Protein AF-A0A2E0VFS9-F1 (afdb_monomer_lite)

pLDDT: mean 86.65, std 9.99, range [62.41, 96.81]

Radius of gyration: 13.1 Å; chains: 1; bounding box: 38×24×26 Å

Foldseek 3Di:
DQCVLVVDDLVRLCVLLVHDSVLSVVVVVDPDDDPPDDPSSVVSSVCSQVVVVQWDDDPPPDIGGRDDPVPDDD

Secondary structure (DSSP, 8-state):
-GGGGGT--HHHHHHHHT--HHHHHHHHHSSS--TT--HHHHHHHHHHHHTTSSEEEETTTEEEE---GGGS--

Sequence (74 aa):
MARGLLNWSIMELARNAGVGHSTIKRIEKVNGVLPEAQVSTLKAIHRAFTRTGVVRFEGTTGVLYIPPRSEVPE

Structure (mmCIF, N/CA/C/O backbone):
data_AF-A0A2E0VFS9-F1
#
_entry.id   AF-A0A2E0VFS9-F1
#
loop_
_atom_site.group_PDB
_atom_site.id
_atom_site.type_symbol
_atom_site.label_atom_id
_atom_site.label_alt_id
_atom_site.label_comp_id
_atom_site.label_asym_id
_atom_site.label_entity_id
_atom_site.label_seq_id
_atom_site.pdbx_PDB_ins_code
_atom_site.Cartn_x
_atom_site.Cartn_y
_atom_site.Cartn_z
_atom_site.occupancy
_atom_site.B_iso_or_equiv
_atom_site.auth_seq_id
_atom_site.auth_comp_id
_atom_site.auth_asym_id
_atom_site.auth_atom_id
_atom_site.pdbx_PDB_model_num
ATOM 1 N N . MET A 1 1 ? 4.375 7.445 1.869 1.00 81.88 1 MET A N 1
ATOM 2 C CA . MET A 1 1 ? 3.693 6.362 1.118 1.00 81.88 1 MET A CA 1
ATOM 3 C C . MET A 1 1 ? 2.301 6.122 1.700 1.00 81.88 1 MET A C 1
ATOM 5 O O . MET A 1 1 ? 2.122 6.325 2.895 1.00 81.88 1 MET A O 1
ATOM 9 N N . ALA A 1 2 ? 1.340 5.676 0.882 1.00 86.44 2 ALA A N 1
ATOM 10 C CA . ALA A 1 2 ? -0.080 5.515 1.232 1.00 86.44 2 ALA A CA 1
ATOM 11 C C . ALA A 1 2 ? -0.371 4.641 2.471 1.00 86.44 2 ALA A C 1
ATOM 13 O O . ALA A 1 2 ? -1.391 4.836 3.122 1.00 86.44 2 ALA A O 1
ATOM 14 N N . ARG A 1 3 ? 0.532 3.725 2.857 1.00 91.88 3 ARG A N 1
ATOM 15 C CA . ARG A 1 3 ? 0.355 2.866 4.046 1.00 91.88 3 ARG A CA 1
ATOM 16 C C . ARG A 1 3 ? 0.197 3.628 5.361 1.00 91.88 3 ARG A C 1
ATOM 18 O O . ARG A 1 3 ? -0.424 3.100 6.273 1.00 91.88 3 ARG A O 1
ATOM 25 N N . GLY A 1 4 ? 0.713 4.858 5.439 1.00 90.75 4 GLY A N 1
ATOM 26 C CA . GLY A 1 4 ? 0.534 5.717 6.611 1.00 90.75 4 GLY A CA 1
ATOM 27 C C . GLY A 1 4 ? -0.933 6.061 6.880 1.00 90.75 4 GLY A C 1
ATOM 28 O O . GLY A 1 4 ? -1.320 6.139 8.036 1.00 90.75 4 GLY A O 1
ATOM 29 N N . LEU A 1 5 ? -1.764 6.161 5.834 1.00 90.12 5 LEU A N 1
ATOM 30 C CA . LEU A 1 5 ? -3.204 6.425 5.965 1.00 90.12 5 LEU A CA 1
ATOM 31 C C . LEU A 1 5 ? -3.971 5.257 6.595 1.00 90.12 5 LEU A C 1
ATOM 33 O O . LEU A 1 5 ? -5.031 5.454 7.168 1.00 90.12 5 LEU A O 1
ATOM 37 N N . LEU A 1 6 ? -3.436 4.041 6.475 1.00 92.12 6 LEU A N 1
ATOM 38 C CA . LEU A 1 6 ? -4.035 2.814 7.007 1.00 92.12 6 LEU A CA 1
ATOM 39 C C . LEU A 1 6 ? -3.356 2.332 8.293 1.00 92.12 6 LEU A C 1
ATOM 41 O O . LEU A 1 6 ? -3.662 1.246 8.776 1.00 92.12 6 LEU A O 1
ATOM 45 N N . ASN A 1 7 ? -2.372 3.086 8.792 1.00 93.56 7 ASN A N 1
ATOM 46 C CA . ASN A 1 7 ? -1.457 2.660 9.848 1.00 93.56 7 ASN A CA 1
ATOM 47 C C . ASN A 1 7 ? -0.808 1.281 9.590 1.00 93.56 7 ASN A C 1
ATOM 49 O O . ASN A 1 7 ? -0.507 0.530 10.514 1.00 93.56 7 ASN A O 1
ATOM 53 N N . TRP A 1 8 ? -0.592 0.931 8.317 1.00 95.12 8 TRP A N 1
ATOM 54 C CA . TRP A 1 8 ? 0.014 -0.343 7.944 1.00 95.12 8 TRP A CA 1
ATOM 55 C C . TRP A 1 8 ? 1.539 -0.285 8.062 1.00 95.12 8 TRP A C 1
ATOM 57 O O . TRP A 1 8 ? 2.221 0.607 7.533 1.00 95.12 8 TRP A O 1
ATOM 67 N N . SER A 1 9 ? 2.094 -1.320 8.680 1.00 95.00 9 SER A N 1
ATOM 68 C CA . SER A 1 9 ? 3.504 -1.678 8.582 1.00 95.00 9 SER A CA 1
ATOM 69 C C . SER A 1 9 ? 3.869 -2.151 7.167 1.00 95.00 9 SER A C 1
ATOM 71 O O . SER A 1 9 ? 3.021 -2.512 6.345 1.00 95.00 9 SER A O 1
ATOM 73 N N . ILE A 1 10 ? 5.172 -2.196 6.871 1.00 94.12 10 ILE A N 1
ATOM 74 C CA . ILE A 1 10 ? 5.687 -2.743 5.603 1.00 94.12 10 ILE A CA 1
ATOM 75 C C . ILE A 1 10 ? 5.262 -4.211 5.437 1.00 94.12 10 ILE A C 1
ATOM 77 O O . ILE A 1 10 ? 4.905 -4.633 4.337 1.00 94.12 10 ILE A O 1
ATOM 81 N N . MET A 1 11 ? 5.267 -4.986 6.529 1.00 95.31 11 MET A N 1
ATOM 82 C CA . MET A 1 11 ? 4.839 -6.387 6.525 1.00 95.31 11 MET A CA 1
ATOM 83 C C . MET A 1 11 ? 3.348 -6.539 6.223 1.00 95.31 11 MET A C 1
ATOM 85 O O . MET A 1 11 ? 2.968 -7.421 5.455 1.00 95.31 11 MET A O 1
ATOM 89 N N . GLU A 1 12 ? 2.503 -5.676 6.785 1.00 96.50 12 GLU A N 1
ATOM 90 C CA . GLU A 1 12 ? 1.069 -5.687 6.491 1.00 96.50 12 GLU A CA 1
ATOM 91 C C . GLU A 1 12 ? 0.788 -5.353 5.035 1.00 96.50 12 GLU A C 1
ATOM 93 O O . GLU A 1 12 ? 0.011 -6.063 4.397 1.00 96.50 12 GLU A O 1
ATOM 98 N N . LEU A 1 13 ? 1.453 -4.340 4.478 1.00 95.81 13 LEU A N 1
ATOM 99 C CA . LEU A 1 13 ? 1.304 -4.025 3.063 1.00 95.81 13 LEU A CA 1
ATOM 100 C C . LEU A 1 13 ? 1.768 -5.188 2.176 1.00 95.81 13 LEU A C 1
ATOM 102 O O . LEU A 1 13 ? 1.052 -5.579 1.258 1.00 95.81 13 LEU A O 1
ATOM 106 N N . ALA A 1 14 ? 2.937 -5.765 2.466 1.00 95.75 14 ALA A N 1
ATOM 107 C CA . ALA A 1 14 ? 3.475 -6.919 1.748 1.00 95.75 14 ALA A CA 1
ATOM 108 C C . ALA A 1 14 ? 2.481 -8.092 1.724 1.00 95.75 14 ALA A C 1
ATOM 110 O O . ALA A 1 14 ? 2.176 -8.629 0.658 1.00 95.75 14 ALA A O 1
ATOM 111 N N . ARG A 1 15 ? 1.906 -8.430 2.884 1.00 96.81 15 ARG A N 1
ATOM 112 C CA . ARG A 1 15 ? 0.894 -9.483 3.027 1.00 96.81 15 ARG A CA 1
ATOM 113 C C . ARG A 1 15 ? -0.390 -9.167 2.257 1.00 96.81 15 ARG A C 1
ATOM 115 O O . ARG A 1 15 ? -0.871 -10.019 1.521 1.00 96.81 15 ARG A O 1
ATOM 122 N N . ASN A 1 16 ? -0.924 -7.951 2.383 1.00 96.25 16 ASN A N 1
ATOM 123 C CA . ASN A 1 16 ? -2.166 -7.552 1.710 1.00 96.25 16 ASN A CA 1
ATOM 124 C C . ASN A 1 16 ? -2.022 -7.466 0.182 1.00 96.25 16 ASN A C 1
ATOM 126 O O . ASN A 1 16 ? -2.985 -7.734 -0.545 1.00 96.25 16 ASN A O 1
ATOM 130 N N . ALA A 1 17 ? -0.832 -7.098 -0.298 1.00 95.38 17 ALA A N 1
ATOM 131 C CA . ALA A 1 17 ? -0.503 -7.005 -1.716 1.00 95.38 17 ALA A CA 1
ATOM 132 C C . ALA A 1 17 ? -0.015 -8.328 -2.325 1.00 95.38 17 ALA A C 1
ATOM 134 O O . ALA A 1 17 ? 0.034 -8.433 -3.547 1.00 95.38 17 ALA A O 1
ATOM 135 N N . GLY A 1 18 ? 0.361 -9.324 -1.516 1.00 95.19 18 GLY A N 1
ATOM 136 C CA . GLY A 1 18 ? 0.993 -10.551 -2.012 1.00 95.19 18 GLY A CA 1
ATOM 137 C C . GLY A 1 18 ? 2.376 -10.299 -2.626 1.00 95.19 18 GLY A C 1
ATOM 138 O O . GLY A 1 18 ? 2.765 -10.958 -3.584 1.00 95.19 18 GLY A O 1
ATOM 139 N N . VAL A 1 19 ? 3.107 -9.310 -2.107 1.00 94.12 19 VAL A N 1
ATOM 140 C CA . VAL A 1 19 ? 4.422 -8.882 -2.606 1.00 94.12 19 VAL A CA 1
ATOM 141 C C . VAL A 1 19 ? 5.462 -9.094 -1.511 1.00 94.12 19 VAL A C 1
ATOM 143 O O . VAL A 1 19 ? 5.199 -8.829 -0.343 1.00 94.12 19 VAL A O 1
ATOM 146 N N . GLY A 1 20 ? 6.669 -9.535 -1.870 1.00 94.00 20 GLY A N 1
ATOM 147 C CA . GLY A 1 20 ? 7.742 -9.749 -0.895 1.00 94.00 20 GLY A CA 1
ATOM 148 C C . GLY A 1 20 ? 8.115 -8.480 -0.114 1.00 94.00 20 GLY A C 1
ATOM 149 O O . GLY A 1 20 ? 8.233 -7.393 -0.682 1.00 94.00 20 GLY A O 1
ATOM 150 N N . HIS A 1 21 ? 8.379 -8.627 1.187 1.00 94.12 21 HIS A N 1
ATOM 151 C CA . HIS A 1 21 ? 8.742 -7.525 2.088 1.00 94.12 21 HIS A CA 1
ATOM 152 C C . HIS A 1 21 ? 9.924 -6.683 1.569 1.00 94.12 21 HIS A C 1
ATOM 154 O O . HIS A 1 21 ? 9.866 -5.452 1.556 1.00 94.12 21 HIS A O 1
ATOM 160 N N . SER A 1 22 ? 10.977 -7.336 1.066 1.00 91.38 22 SER A N 1
ATOM 161 C CA . SER A 1 22 ? 12.148 -6.662 0.488 1.00 91.38 22 SER A CA 1
ATOM 162 C C . SER A 1 22 ? 11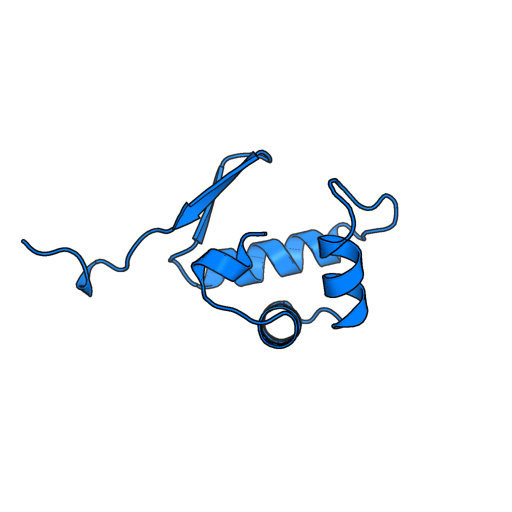.792 -5.815 -0.737 1.00 91.38 22 SER A C 1
ATOM 164 O O . SER A 1 22 ? 12.370 -4.749 -0.934 1.00 91.38 22 SER A O 1
ATOM 166 N N . THR A 1 23 ? 10.810 -6.243 -1.534 1.00 90.94 23 THR A N 1
ATOM 167 C CA . THR A 1 23 ? 10.319 -5.482 -2.690 1.00 90.94 23 THR A CA 1
ATOM 168 C C . THR A 1 23 ? 9.595 -4.219 -2.245 1.00 90.94 23 THR A C 1
ATOM 170 O O . THR A 1 23 ? 9.916 -3.149 -2.754 1.00 90.94 23 THR A O 1
ATOM 173 N N . ILE A 1 24 ? 8.709 -4.303 -1.246 1.00 91.94 24 ILE A N 1
ATOM 174 C CA . ILE A 1 24 ? 8.055 -3.113 -0.674 1.00 91.94 24 ILE A CA 1
ATOM 175 C C . ILE A 1 24 ? 9.096 -2.144 -0.102 1.00 91.94 24 ILE A C 1
ATOM 177 O O . ILE A 1 24 ? 9.060 -0.956 -0.406 1.00 91.94 24 ILE A O 1
ATOM 181 N N . LYS A 1 25 ? 10.077 -2.645 0.661 1.00 90.94 25 LYS A N 1
ATOM 182 C CA . LYS A 1 25 ? 11.141 -1.811 1.242 1.00 90.94 25 LYS A CA 1
ATOM 183 C C . LYS A 1 25 ? 11.991 -1.108 0.177 1.00 90.94 25 LYS A C 1
ATOM 185 O O . LYS A 1 25 ? 12.398 0.028 0.391 1.00 90.94 25 LYS A O 1
ATOM 190 N N . ARG A 1 26 ? 12.272 -1.758 -0.961 1.00 88.19 26 ARG A N 1
ATOM 191 C CA . ARG A 1 26 ? 12.950 -1.105 -2.098 1.00 88.19 26 ARG A CA 1
ATOM 192 C C . ARG A 1 26 ? 12.077 -0.013 -2.708 1.00 88.19 26 ARG A C 1
ATOM 194 O O . ARG A 1 26 ? 12.591 1.071 -2.949 1.00 88.19 26 ARG A O 1
ATOM 201 N N . ILE A 1 27 ? 10.786 -0.286 -2.911 1.00 88.12 27 ILE A N 1
ATOM 202 C CA . ILE A 1 27 ? 9.828 0.683 -3.464 1.00 88.12 27 ILE A CA 1
ATOM 203 C C . ILE A 1 27 ? 9.729 1.927 -2.585 1.00 88.12 27 ILE A C 1
ATOM 205 O O . ILE A 1 27 ? 9.785 3.028 -3.110 1.00 88.12 27 ILE A O 1
ATOM 209 N N . GLU A 1 28 ? 9.691 1.775 -1.262 1.00 86.62 28 GLU A N 1
ATOM 210 C CA . GLU A 1 28 ? 9.639 2.927 -0.349 1.00 86.62 28 GLU A CA 1
ATOM 211 C C . GLU A 1 28 ? 10.914 3.767 -0.314 1.00 86.62 28 GLU A C 1
ATOM 213 O O . GLU A 1 28 ? 10.850 4.953 -0.005 1.00 86.62 28 GLU A O 1
ATOM 218 N N . LYS A 1 29 ? 12.074 3.167 -0.594 1.00 85.88 29 LYS A N 1
ATOM 219 C CA . LYS A 1 29 ? 13.359 3.878 -0.581 1.00 85.88 29 LYS A CA 1
ATOM 220 C C . LYS A 1 29 ? 13.584 4.735 -1.821 1.00 85.88 29 LYS A C 1
ATOM 2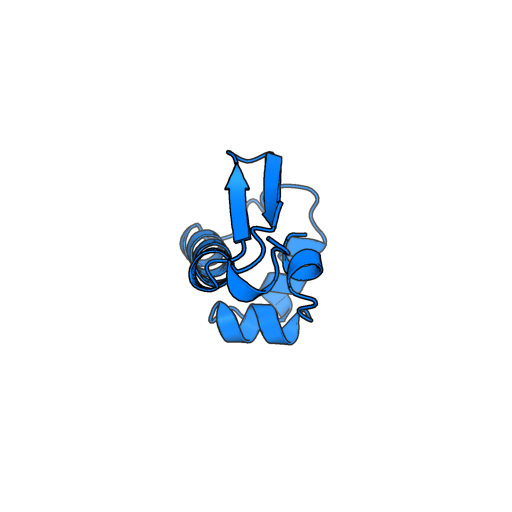22 O O . LYS A 1 29 ? 14.437 5.618 -1.789 1.00 85.88 29 LYS A O 1
ATOM 227 N N . VAL A 1 30 ? 12.881 4.449 -2.911 1.00 82.25 30 VAL A N 1
ATOM 228 C CA . VAL A 1 30 ? 13.026 5.181 -4.164 1.00 82.25 30 VAL A CA 1
ATOM 229 C C . VAL A 1 30 ? 11.948 6.253 -4.223 1.00 82.25 30 VAL A C 1
ATOM 231 O O . VAL A 1 30 ? 10.759 5.953 -4.252 1.00 82.25 30 VAL A O 1
ATOM 234 N N . ASN A 1 31 ? 12.363 7.518 -4.281 1.00 66.75 31 ASN A N 1
ATOM 235 C CA . ASN A 1 31 ? 11.465 8.625 -4.596 1.00 66.75 31 ASN A CA 1
ATOM 236 C C . ASN A 1 31 ? 11.176 8.618 -6.105 1.00 66.75 31 ASN A C 1
ATOM 238 O O . ASN A 1 31 ? 11.785 9.366 -6.864 1.00 66.75 31 ASN A O 1
ATOM 242 N N . GLY A 1 32 ? 10.298 7.715 -6.549 1.00 65.81 32 GLY A N 1
ATOM 243 C CA . GLY A 1 32 ? 9.909 7.574 -7.952 1.00 65.81 32 GLY A CA 1
ATOM 244 C C . GLY A 1 32 ? 9.533 6.146 -8.347 1.00 65.81 32 GLY A C 1
ATOM 245 O O . GLY A 1 32 ? 9.403 5.253 -7.510 1.00 65.81 32 GLY A O 1
ATOM 246 N N . VAL A 1 33 ? 9.358 5.922 -9.650 1.00 65.88 33 VAL A N 1
ATOM 247 C CA . VAL A 1 33 ? 9.142 4.578 -10.197 1.00 65.88 33 VAL A CA 1
ATOM 248 C C . VAL A 1 33 ? 10.481 3.850 -10.210 1.00 65.88 33 VAL A C 1
ATOM 250 O O . VAL A 1 33 ? 11.421 4.288 -10.866 1.00 65.88 33 VAL A O 1
ATOM 253 N N . LEU A 1 34 ? 10.575 2.726 -9.500 1.00 67.38 34 LEU A N 1
ATOM 254 C CA . LEU A 1 34 ? 11.700 1.809 -9.672 1.00 67.38 34 LEU A CA 1
ATOM 255 C C . LEU A 1 34 ? 11.733 1.337 -11.130 1.00 67.38 34 LEU A C 1
ATOM 257 O O . LEU A 1 34 ? 10.756 0.719 -11.558 1.00 67.38 34 LEU A O 1
ATOM 261 N N . PRO A 1 35 ? 12.839 1.545 -11.865 1.00 65.38 35 PRO A N 1
ATOM 262 C CA . PRO A 1 35 ? 12.946 1.107 -13.257 1.00 65.38 35 PRO A CA 1
ATOM 263 C C . PRO A 1 35 ? 12.687 -0.398 -13.425 1.00 65.38 35 PRO A C 1
ATOM 265 O O . PRO A 1 35 ? 12.110 -0.830 -14.415 1.00 65.38 35 PRO A O 1
ATOM 268 N N . GLU A 1 36 ? 13.062 -1.192 -12.418 1.00 70.31 36 GLU A N 1
ATOM 269 C CA . GLU A 1 36 ? 12.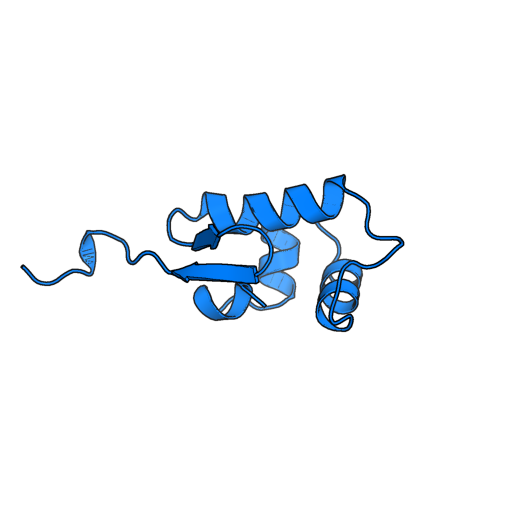890 -2.649 -12.399 1.00 70.31 36 GLU A CA 1
ATOM 270 C C . GLU A 1 36 ? 11.586 -3.122 -11.735 1.00 70.31 36 GLU A C 1
ATOM 272 O O . GLU A 1 36 ? 11.353 -4.327 -11.601 1.00 70.31 36 GLU A O 1
ATOM 277 N N . ALA A 1 37 ? 10.738 -2.213 -11.241 1.00 73.25 37 ALA A N 1
ATOM 278 C CA . ALA A 1 37 ? 9.483 -2.636 -10.637 1.00 73.25 37 ALA A CA 1
ATOM 279 C C . ALA A 1 37 ? 8.551 -3.170 -11.722 1.00 73.25 37 ALA A C 1
ATOM 281 O O . ALA A 1 37 ? 8.071 -2.440 -12.586 1.00 73.25 37 ALA A O 1
ATOM 282 N N . GLN A 1 38 ? 8.246 -4.463 -11.635 1.00 83.44 38 GLN A N 1
ATOM 283 C CA . GLN A 1 38 ? 7.258 -5.067 -12.514 1.00 83.44 38 GLN A CA 1
ATOM 284 C C . GLN A 1 38 ? 5.904 -4.365 -12.348 1.00 83.44 38 GLN A C 1
ATOM 286 O O . GLN A 1 38 ? 5.421 -4.154 -11.231 1.00 83.44 38 GLN A O 1
ATOM 291 N N . VAL A 1 39 ? 5.250 -4.067 -13.472 1.00 86.31 39 VAL A N 1
ATOM 292 C CA . VAL A 1 39 ? 3.909 -3.459 -13.509 1.00 86.31 39 VAL A CA 1
ATOM 293 C C . VAL A 1 39 ? 2.898 -4.277 -12.692 1.00 86.31 39 VAL A C 1
ATOM 295 O O . VAL A 1 39 ? 2.006 -3.717 -12.057 1.00 86.31 39 VAL A O 1
ATOM 298 N N . SER A 1 40 ? 3.050 -5.604 -12.663 1.00 89.69 40 SER A N 1
ATOM 299 C CA . SER A 1 40 ? 2.257 -6.526 -11.839 1.00 89.69 40 SER A CA 1
ATOM 300 C C . SER A 1 40 ? 2.336 -6.195 -10.344 1.00 89.69 40 SER A C 1
ATOM 302 O O . SER A 1 40 ? 1.297 -6.110 -9.688 1.00 89.69 40 SER A O 1
ATOM 304 N N . THR A 1 41 ? 3.539 -5.935 -9.827 1.00 91.12 41 THR A N 1
ATOM 305 C CA . THR A 1 41 ? 3.799 -5.549 -8.434 1.00 91.12 41 THR A CA 1
ATOM 306 C C . THR A 1 41 ? 3.121 -4.228 -8.090 1.00 91.12 41 THR A C 1
ATOM 308 O O . THR A 1 41 ? 2.415 -4.139 -7.087 1.00 91.12 41 THR A O 1
ATOM 311 N N . LEU A 1 42 ? 3.274 -3.211 -8.944 1.00 89.75 42 LEU A N 1
AT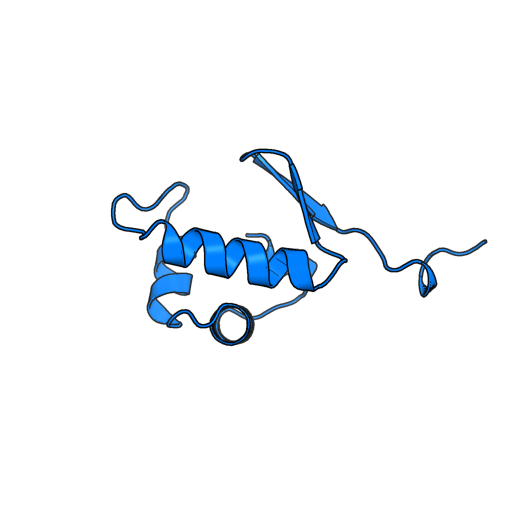OM 312 C CA . LEU A 1 42 ? 2.645 -1.904 -8.732 1.00 89.75 42 LEU A CA 1
ATOM 313 C C . LEU A 1 42 ? 1.113 -2.015 -8.733 1.00 89.75 42 LEU A C 1
ATOM 315 O O . LEU A 1 42 ? 0.452 -1.471 -7.850 1.00 89.75 42 LEU A O 1
ATOM 319 N N . LYS A 1 43 ? 0.543 -2.800 -9.659 1.00 92.31 43 LYS A N 1
ATOM 320 C CA . LYS A 1 43 ? -0.899 -3.091 -9.690 1.00 92.31 43 LYS A CA 1
ATOM 321 C C . LYS A 1 43 ? -1.370 -3.842 -8.443 1.00 92.31 43 LYS A C 1
ATOM 323 O O . LYS A 1 43 ? -2.479 -3.597 -7.973 1.00 92.31 43 LYS A O 1
ATOM 328 N N . ALA A 1 44 ? -0.574 -4.770 -7.916 1.00 94.81 44 ALA A N 1
ATOM 329 C CA . ALA A 1 44 ? -0.907 -5.511 -6.701 1.00 94.81 44 ALA A CA 1
ATOM 330 C C . ALA A 1 44 ? -0.943 -4.594 -5.469 1.00 94.81 44 ALA A C 1
ATOM 332 O O . ALA A 1 44 ? -1.913 -4.623 -4.714 1.00 94.81 44 ALA A O 1
ATOM 333 N N . ILE A 1 45 ? 0.052 -3.714 -5.330 1.00 93.44 45 ILE A N 1
ATOM 334 C CA . ILE A 1 45 ? 0.110 -2.703 -4.266 1.00 93.44 45 ILE A CA 1
ATOM 335 C C . ILE A 1 45 ? -1.073 -1.736 -4.374 1.00 93.44 45 ILE A C 1
ATOM 337 O O . ILE A 1 45 ? -1.779 -1.529 -3.391 1.00 93.44 45 ILE A O 1
ATOM 341 N N . HIS A 1 46 ? -1.339 -1.196 -5.568 1.00 93.25 46 HIS A N 1
ATOM 342 C CA . HIS A 1 46 ? -2.489 -0.319 -5.803 1.00 93.25 46 HIS A CA 1
ATOM 343 C C . HIS A 1 46 ? -3.801 -0.994 -5.380 1.00 93.25 46 HIS A C 1
ATOM 345 O O . HIS A 1 46 ? -4.580 -0.422 -4.622 1.00 93.25 46 HIS A O 1
ATOM 351 N N . ARG A 1 47 ? -4.023 -2.244 -5.811 1.00 95.00 47 ARG A N 1
ATOM 352 C CA . ARG A 1 47 ? -5.218 -3.017 -5.443 1.00 95.00 47 ARG A CA 1
ATOM 353 C C . ARG A 1 47 ? -5.327 -3.278 -3.945 1.00 95.00 47 ARG A C 1
ATOM 355 O O . ARG A 1 47 ? -6.437 -3.243 -3.426 1.00 95.00 47 ARG A O 1
ATOM 362 N N . ALA A 1 48 ? -4.215 -3.533 -3.257 1.00 95.94 48 ALA A N 1
ATOM 363 C CA . ALA A 1 48 ? -4.218 -3.746 -1.811 1.00 95.94 48 ALA A CA 1
ATOM 364 C C . ALA A 1 48 ? -4.787 -2.532 -1.070 1.00 95.94 48 ALA A C 1
ATOM 366 O O . ALA A 1 48 ? -5.610 -2.699 -0.176 1.00 95.94 48 ALA A O 1
ATOM 367 N N . PHE A 1 49 ? -4.404 -1.327 -1.493 1.00 95.06 49 PHE A N 1
ATOM 368 C CA . PHE A 1 49 ? -4.932 -0.084 -0.946 1.00 95.06 49 PHE A CA 1
ATOM 369 C C . PHE A 1 49 ? -6.395 0.144 -1.330 1.00 95.06 49 PHE A C 1
ATOM 371 O O . PHE A 1 49 ? -7.229 0.309 -0.446 1.00 95.06 49 PHE A O 1
ATOM 378 N N . THR A 1 50 ? -6.746 0.098 -2.618 1.00 94.19 50 THR A N 1
ATOM 379 C CA . THR A 1 50 ? -8.117 0.425 -3.050 1.00 94.19 50 THR A CA 1
ATOM 380 C C . THR A 1 50 ? -9.160 -0.580 -2.565 1.00 94.19 50 THR A C 1
ATOM 382 O O . THR A 1 50 ? -10.314 -0.215 -2.368 1.00 94.19 50 THR A O 1
ATOM 385 N N . ARG A 1 51 ? -8.779 -1.845 -2.329 1.00 94.88 51 ARG A N 1
ATOM 386 C CA . ARG A 1 51 ? -9.684 -2.878 -1.793 1.00 94.88 51 ARG A CA 1
ATOM 387 C C . ARG A 1 51 ? -10.142 -2.590 -0.362 1.00 94.88 51 ARG A C 1
ATOM 389 O O . ARG A 1 51 ? -11.154 -3.135 0.056 1.00 94.88 51 ARG A O 1
ATOM 396 N N . THR A 1 52 ? -9.434 -1.734 0.374 1.00 92.00 52 THR A N 1
ATOM 397 C CA . THR A 1 52 ? -9.882 -1.296 1.705 1.00 92.00 52 THR A CA 1
ATOM 398 C C . THR A 1 52 ? -11.142 -0.434 1.650 1.00 92.00 52 THR A C 1
ATOM 400 O O . THR A 1 52 ? -11.811 -0.286 2.663 1.00 92.00 52 THR A O 1
ATOM 403 N N . GLY A 1 53 ? -11.458 0.161 0.492 1.00 92.31 53 GLY A N 1
ATOM 404 C CA . GLY A 1 53 ? -12.575 1.095 0.326 1.00 92.31 53 GLY A CA 1
ATOM 405 C C . GLY A 1 53 ? -12.326 2.493 0.903 1.00 92.31 53 GLY A C 1
ATOM 406 O O . GLY A 1 53 ? -13.019 3.427 0.518 1.00 92.31 53 GLY A O 1
ATOM 407 N N . VAL A 1 54 ? -11.308 2.654 1.752 1.00 92.56 54 VAL A N 1
ATOM 408 C CA . VAL A 1 54 ? -10.978 3.917 2.433 1.00 92.56 54 VAL A CA 1
ATOM 409 C C . VAL A 1 54 ? -9.760 4.623 1.837 1.00 92.56 54 VAL A C 1
ATOM 411 O O . VAL A 1 54 ? -9.391 5.699 2.289 1.00 92.56 54 VAL A O 1
ATOM 414 N N . VAL A 1 55 ? -9.113 4.051 0.816 1.00 93.06 55 VAL A N 1
ATOM 415 C CA . VAL A 1 55 ? -7.987 4.686 0.109 1.00 93.06 55 VAL A CA 1
ATOM 416 C C . VAL A 1 55 ? -8.308 4.855 -1.368 1.00 93.06 55 VAL A C 1
ATOM 418 O O . VAL A 1 55 ? -8.646 3.888 -2.054 1.00 93.06 55 VAL A O 1
ATOM 421 N N . ARG A 1 56 ? -8.122 6.077 -1.879 1.00 92.06 56 ARG A N 1
ATOM 422 C CA . ARG A 1 56 ? -8.275 6.424 -3.299 1.00 92.06 56 ARG A CA 1
ATOM 423 C C . ARG A 1 56 ? -7.014 7.096 -3.832 1.00 92.06 56 ARG A C 1
ATOM 425 O O . ARG A 1 56 ? -6.441 7.948 -3.163 1.00 92.06 56 ARG A O 1
ATOM 432 N N . PHE A 1 57 ? -6.603 6.736 -5.044 1.00 90.62 57 PHE A N 1
ATOM 433 C CA . PHE A 1 57 ? -5.499 7.393 -5.746 1.00 90.62 57 PHE A CA 1
ATOM 434 C C . PHE A 1 57 ? -6.037 8.444 -6.718 1.00 90.62 57 PHE A C 1
ATOM 436 O O . PHE A 1 57 ? -6.978 8.165 -7.462 1.00 90.62 57 PHE A O 1
ATOM 443 N N . GLU A 1 58 ? -5.421 9.625 -6.728 1.00 89.69 58 GLU A N 1
ATOM 444 C CA . GLU A 1 58 ? -5.701 10.695 -7.687 1.00 89.69 58 GLU A CA 1
ATOM 445 C C . GLU A 1 58 ? -4.496 10.880 -8.608 1.00 89.69 58 GLU A C 1
ATOM 447 O O . GLU A 1 58 ? -3.474 11.468 -8.245 1.00 89.69 58 GLU A O 1
ATOM 452 N N . GLY A 1 59 ? -4.602 10.308 -9.809 1.00 83.44 59 GLY A N 1
ATOM 453 C CA . GLY A 1 59 ? -3.501 10.280 -10.766 1.00 83.44 59 GLY A CA 1
ATOM 454 C C . GLY A 1 59 ? -2.267 9.579 -10.192 1.00 83.44 59 GLY A C 1
ATOM 455 O O . GLY A 1 59 ? -2.356 8.485 -9.635 1.00 83.44 59 GLY A O 1
ATOM 456 N N . THR A 1 60 ? -1.105 10.206 -10.354 1.00 79.19 60 THR A N 1
ATOM 457 C CA . THR A 1 60 ? 0.194 9.690 -9.889 1.00 79.19 60 THR A CA 1
ATOM 458 C C . THR A 1 60 ? 0.756 10.455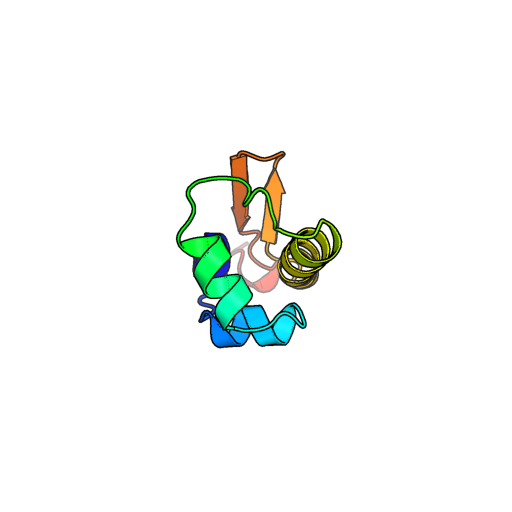 -8.691 1.00 79.19 60 THR A C 1
ATOM 460 O O . THR A 1 60 ? 1.824 10.101 -8.194 1.00 79.19 60 THR A O 1
ATOM 463 N N . THR A 1 61 ? 0.062 11.497 -8.227 1.00 80.12 61 THR A N 1
ATOM 464 C CA . THR A 1 61 ? 0.576 12.461 -7.241 1.00 80.12 61 THR A CA 1
ATOM 465 C C . THR A 1 61 ? -0.213 12.471 -5.938 1.00 80.12 61 THR A C 1
ATOM 467 O O . THR A 1 61 ? 0.356 12.796 -4.897 1.00 80.12 61 THR A O 1
ATOM 470 N N . GLY A 1 62 ? -1.496 12.105 -5.970 1.00 85.56 62 GLY A N 1
ATOM 471 C CA . GLY A 1 62 ? -2.389 12.187 -4.819 1.00 85.56 62 GLY A CA 1
ATOM 472 C C . GLY A 1 62 ? -2.800 10.827 -4.266 1.00 85.56 62 GLY A C 1
ATOM 473 O O . GLY A 1 62 ? -3.049 9.872 -5.006 1.00 85.56 62 GLY A O 1
ATOM 474 N N . VAL A 1 63 ? -2.931 10.755 -2.941 1.00 90.69 63 VAL A N 1
ATOM 475 C CA . VAL A 1 63 ? -3.640 9.676 -2.251 1.00 90.69 63 VAL A CA 1
ATOM 476 C C . VAL A 1 63 ? -4.540 10.274 -1.176 1.00 90.69 63 VAL A C 1
ATOM 478 O O . VAL A 1 63 ? -4.102 11.111 -0.390 1.00 90.69 63 VAL A O 1
ATOM 481 N N . LEU A 1 64 ? -5.797 9.846 -1.159 1.00 90.81 64 LEU A N 1
ATOM 482 C CA . LEU A 1 64 ? -6.834 10.334 -0.260 1.00 90.81 64 LEU A CA 1
ATOM 483 C C . LEU A 1 64 ? -7.295 9.219 0.675 1.00 90.81 64 LEU A C 1
ATOM 485 O O . LEU A 1 64 ? -7.434 8.066 0.252 1.00 90.81 64 LEU A O 1
ATOM 489 N N . TYR A 1 65 ? -7.567 9.593 1.925 1.00 91.50 65 TYR A N 1
ATOM 490 C CA . TYR A 1 65 ? -8.307 8.771 2.875 1.00 91.50 65 TYR A CA 1
ATOM 491 C C . TYR A 1 65 ? -9.787 9.153 2.823 1.00 91.50 65 TYR A C 1
ATOM 493 O O . TYR A 1 65 ? -10.133 10.325 2.959 1.00 91.50 65 TYR A O 1
ATOM 501 N N . ILE A 1 66 ? -10.645 8.163 2.604 1.00 89.75 66 ILE A N 1
ATOM 502 C CA . ILE A 1 66 ? -12.097 8.300 2.603 1.00 89.75 66 ILE A CA 1
ATOM 503 C C . ILE A 1 66 ? -12.592 7.621 3.880 1.00 89.75 66 ILE A C 1
ATOM 505 O O . ILE A 1 66 ? -12.595 6.389 3.924 1.00 89.75 66 ILE A O 1
ATOM 509 N N . PRO A 1 67 ? -12.981 8.379 4.921 1.00 80.94 67 PRO A N 1
ATOM 510 C CA . PRO A 1 67 ? -13.492 7.776 6.140 1.00 80.94 67 PRO A CA 1
ATOM 511 C C . PRO A 1 67 ? -14.755 6.961 5.825 1.00 80.94 67 PRO A C 1
ATOM 513 O O . PRO A 1 67 ? -15.585 7.388 5.011 1.00 80.94 67 PRO A O 1
ATOM 516 N N . PRO A 1 68 ? -14.921 5.776 6.434 1.00 78.31 68 PRO A N 1
ATOM 517 C CA . PRO A 1 68 ? -16.149 5.014 6.288 1.00 78.31 68 PRO A CA 1
ATOM 518 C C . PRO A 1 68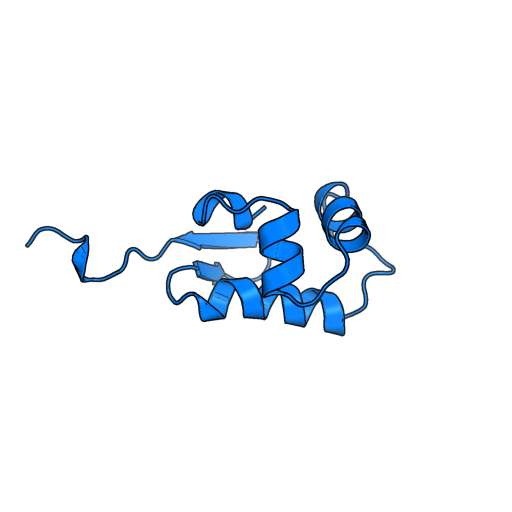 ? -17.330 5.830 6.830 1.00 78.31 68 PRO A C 1
ATOM 520 O O . PRO A 1 68 ? -17.209 6.560 7.810 1.00 78.31 68 PRO A O 1
ATOM 523 N N . ARG A 1 69 ? -18.504 5.692 6.199 1.00 70.88 69 ARG A N 1
ATOM 524 C CA . ARG A 1 69 ? -19.716 6.476 6.514 1.00 70.88 69 ARG A CA 1
ATOM 525 C C . ARG A 1 69 ? -20.150 6.390 7.989 1.00 70.88 69 ARG A C 1
ATOM 527 O O . ARG A 1 69 ? -20.866 7.265 8.450 1.00 70.88 69 ARG A O 1
ATOM 534 N N . SER A 1 70 ? -19.708 5.368 8.722 1.00 68.38 70 SER A N 1
ATOM 535 C CA . SER A 1 70 ? -19.932 5.203 10.164 1.00 68.38 70 SER A CA 1
ATOM 536 C C . SER A 1 70 ? -19.169 6.196 11.051 1.00 68.38 70 SER A C 1
ATOM 538 O O . SER A 1 70 ? -19.500 6.310 12.224 1.00 68.38 70 SER A O 1
ATOM 540 N N . GLU A 1 71 ? -18.145 6.879 10.530 1.00 64.19 71 GLU A N 1
ATOM 541 C CA . GLU A 1 71 ? -17.294 7.823 11.277 1.00 64.19 71 GLU A CA 1
ATOM 542 C C . GLU A 1 71 ? -17.639 9.300 11.017 1.00 64.19 71 GLU A C 1
ATOM 544 O O . GLU A 1 71 ? -16.984 10.183 11.565 1.00 64.19 71 GLU A O 1
ATOM 549 N N . VAL A 1 72 ? -18.649 9.589 10.190 1.00 63.88 72 VAL A N 1
ATOM 550 C CA . VAL A 1 72 ? -19.102 10.961 9.917 1.00 63.88 72 VAL A CA 1
ATOM 551 C C . VAL A 1 72 ? -20.217 11.306 10.914 1.00 63.88 72 VAL A C 1
ATOM 553 O O . VAL A 1 72 ? -21.270 10.671 10.843 1.00 63.88 72 VAL A O 1
ATOM 556 N N . PRO A 1 73 ? -20.018 12.259 11.847 1.00 62.41 73 PRO A N 1
ATOM 557 C CA . PRO A 1 73 ? -21.105 12.767 12.683 1.00 62.41 73 PRO A CA 1
ATOM 558 C C . PRO A 1 73 ? -22.151 13.453 11.793 1.00 62.41 73 PRO A C 1
ATOM 560 O O . PRO A 1 73 ? -21.764 14.146 10.849 1.00 62.41 73 PRO A O 1
ATOM 563 N N . GLU A 1 74 ? -23.438 13.221 12.075 1.00 69.50 74 GLU A N 1
ATOM 564 C CA . GLU A 1 74 ? -24.572 13.845 11.364 1.00 69.50 74 GLU A CA 1
ATOM 565 C C . GLU A 1 74 ? -24.538 15.380 11.384 1.00 69.50 74 GLU A C 1
ATOM 567 O O . GLU A 1 74 ? -24.142 15.963 12.422 1.00 69.50 74 GLU A O 1
#